Protein AF-A0A6I4SUE1-F1 (afdb_monomer)

pLDDT: mean 88.73, std 14.33, range [47.94, 98.5]

Solvent-accessible surface area (backbone atoms only — not comparable to full-atom values): 6896 Å² total; per-residue (Å²): 142,82,88,84,82,82,86,78,86,82,83,83,82,79,80,79,79,72,82,79,79,77,77,47,61,79,52,58,66,73,61,18,36,29,52,21,24,34,71,45,47,99,92,55,54,78,54,42,80,36,73,92,65,27,38,28,34,77,48,68,46,32,37,39,38,95,87,43,53,33,34,41,50,30,37,56,50,36,39,35,30,73,33,48,84,54,44,78,43,36,28,39,53,79,44,91,51,34,34,30,33,36,42,100,87,67,44,81,46,73,43,32,29,37,56,77,47,113

Nearest PDB structures (foldseek):
  3hk2-assembly1_A  TM=4.415E-01  e=1.560E+00  Thermus thermophilus HB27
  3hvr-assembly1_A  TM=4.882E-01  e=2.817E+00  Thermus thermophilus HB27
  2o62-assembly1_A  TM=3.066E-01  e=1.833E+00  Nostoc punctiforme PCC 73102
  3hvr-assembly2_B  TM=4.484E-01  e=2.817E+00  Thermus thermophilus HB27
  3hjf-assembly1_A  TM=4.481E-01  e=2.530E+00  Thermus thermophilus HB27

Structure (mmCIF, N/CA/C/O backbone):
data_AF-A0A6I4SUE1-F1
#
_entry.id   AF-A0A6I4SUE1-F1
#
loop_
_atom_site.group_PDB
_atom_site.id
_atom_site.type_symbol
_atom_site.label_atom_id
_atom_site.label_alt_id
_atom_site.label_comp_id
_atom_site.label_asym_id
_atom_site.label_entity_id
_atom_site.label_seq_id
_atom_site.pdbx_PDB_ins_code
_atom_site.Cartn_x
_atom_site.Cartn_y
_atom_site.Cartn_z
_atom_site.occupancy
_atom_site.B_iso_or_equiv
_atom_site.auth_seq_id
_atom_site.auth_comp_id
_atom_site.auth_asym_id
_atom_site.auth_atom_id
_atom_site.pdbx_PDB_model_num
ATOM 1 N N . MET A 1 1 ? -81.360 -6.403 -20.244 1.00 48.00 1 MET A N 1
ATOM 2 C CA . MET A 1 1 ? -80.200 -7.168 -19.727 1.00 48.00 1 MET A CA 1
ATOM 3 C C . MET A 1 1 ? -78.917 -6.607 -20.330 1.00 48.00 1 MET A C 1
ATOM 5 O O . MET A 1 1 ? -78.764 -6.698 -21.537 1.00 48.00 1 MET A O 1
ATOM 9 N N . ARG A 1 2 ? -78.025 -6.007 -19.530 1.00 47.94 2 ARG A N 1
ATOM 10 C CA . ARG A 1 2 ? -76.601 -5.776 -19.861 1.00 47.94 2 ARG A CA 1
ATOM 11 C C . ARG A 1 2 ? -75.874 -5.421 -18.558 1.00 47.94 2 ARG A C 1
ATOM 13 O O . ARG A 1 2 ? -76.031 -4.321 -18.043 1.00 47.94 2 ARG A O 1
ATOM 20 N N . ARG A 1 3 ? -75.175 -6.394 -17.964 1.00 50.88 3 ARG A N 1
ATOM 21 C CA . ARG A 1 3 ? -74.319 -6.189 -16.785 1.00 50.88 3 ARG A CA 1
ATOM 22 C C . ARG A 1 3 ? -72.943 -5.742 -17.278 1.00 50.88 3 ARG A C 1
ATOM 24 O O . ARG A 1 3 ? -72.254 -6.521 -17.927 1.00 50.88 3 ARG A O 1
ATOM 31 N N . SER A 1 4 ? -72.568 -4.501 -16.986 1.00 52.06 4 SER A N 1
ATOM 32 C CA . SER A 1 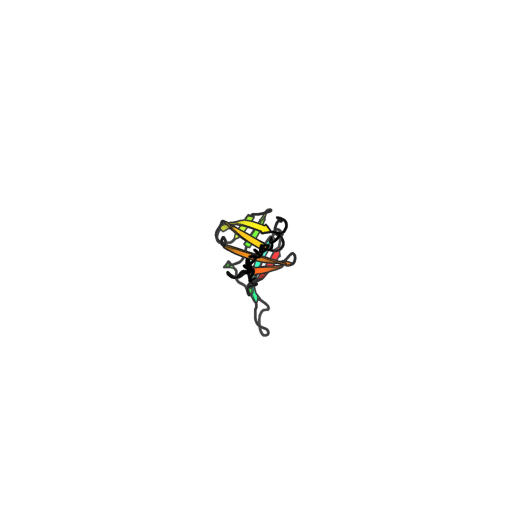4 ? -71.221 -3.987 -17.246 1.00 52.06 4 SER A CA 1
ATOM 33 C C . SER A 1 4 ? -70.267 -4.477 -16.159 1.00 52.06 4 SER A C 1
ATOM 35 O O . SER A 1 4 ? -70.409 -4.110 -14.995 1.00 52.06 4 SER A O 1
ATOM 37 N N . VAL A 1 5 ? -69.303 -5.314 -16.540 1.00 60.53 5 VAL A N 1
ATOM 38 C CA . VAL A 1 5 ? -68.206 -5.765 -15.675 1.00 60.53 5 VAL A CA 1
ATOM 39 C C . VAL A 1 5 ? -67.087 -4.726 -15.755 1.00 60.53 5 VAL A C 1
ATOM 41 O O . VAL A 1 5 ? -66.528 -4.500 -16.825 1.00 60.53 5 VAL A O 1
ATOM 44 N N . ARG A 1 6 ? -66.787 -4.057 -14.635 1.00 59.62 6 ARG A N 1
ATOM 45 C CA . ARG A 1 6 ? -65.630 -3.161 -14.491 1.00 59.62 6 ARG A CA 1
ATOM 46 C C . ARG A 1 6 ? -64.435 -3.972 -13.993 1.00 59.62 6 ARG A C 1
ATOM 48 O O . ARG A 1 6 ? -64.428 -4.423 -12.852 1.00 59.62 6 ARG A O 1
ATOM 55 N N . THR A 1 7 ? -63.442 -4.154 -14.851 1.00 55.62 7 THR A N 1
ATOM 56 C CA . THR A 1 7 ? -62.152 -4.775 -14.537 1.00 55.62 7 THR A CA 1
ATOM 57 C C . THR A 1 7 ? -61.284 -3.797 -13.740 1.00 55.62 7 THR A C 1
ATOM 59 O O . THR A 1 7 ? -61.014 -2.689 -14.199 1.00 55.62 7 THR A O 1
ATOM 62 N N . ILE A 1 8 ? -60.862 -4.196 -12.538 1.00 62.72 8 ILE A N 1
ATOM 63 C CA . ILE A 1 8 ? -59.936 -3.447 -11.672 1.00 62.72 8 ILE A CA 1
ATOM 64 C C . ILE A 1 8 ? -58.513 -3.945 -11.973 1.00 62.72 8 ILE A C 1
ATOM 66 O O . ILE A 1 8 ? -58.298 -5.158 -11.914 1.00 62.72 8 ILE A O 1
ATOM 70 N N . PRO A 1 9 ? -57.534 -3.079 -12.294 1.00 57.16 9 PRO A N 1
ATOM 71 C CA . PRO A 1 9 ? -56.164 -3.522 -12.501 1.00 57.16 9 PRO A CA 1
ATOM 72 C C . PRO A 1 9 ? -55.492 -3.740 -11.138 1.00 57.16 9 PRO A C 1
ATOM 74 O O . PRO A 1 9 ? -55.444 -2.838 -10.303 1.00 57.16 9 PRO A O 1
ATOM 77 N N . ALA A 1 10 ? -54.977 -4.946 -10.905 1.00 62.31 10 ALA A N 1
ATOM 78 C CA . ALA A 1 10 ? -54.156 -5.253 -9.740 1.00 62.31 10 ALA A CA 1
ATOM 79 C C . ALA A 1 10 ? -52.714 -4.784 -9.996 1.00 62.31 10 ALA A C 1
ATOM 81 O O . ALA A 1 10 ? -52.036 -5.291 -10.889 1.00 62.31 10 ALA A O 1
ATOM 82 N N . ILE A 1 11 ? -52.251 -3.802 -9.221 1.00 67.00 11 ILE A N 1
ATOM 83 C CA . ILE A 1 11 ? -50.863 -3.325 -9.239 1.00 67.00 11 ILE A CA 1
ATOM 84 C C . ILE A 1 11 ? -50.031 -4.283 -8.379 1.00 67.00 11 ILE A C 1
ATOM 86 O O . ILE A 1 11 ? -50.187 -4.327 -7.160 1.00 67.00 11 ILE A O 1
ATOM 90 N N . ILE A 1 12 ? -49.155 -5.063 -9.013 1.00 67.69 12 ILE A N 1
ATOM 91 C CA . ILE A 1 12 ? -48.183 -5.925 -8.330 1.00 67.69 12 ILE A CA 1
ATOM 92 C C . ILE A 1 12 ? -46.953 -5.070 -8.002 1.00 67.69 12 ILE A C 1
ATOM 94 O O . ILE A 1 12 ? -46.195 -4.693 -8.893 1.00 67.69 12 ILE A O 1
ATOM 98 N N . ALA A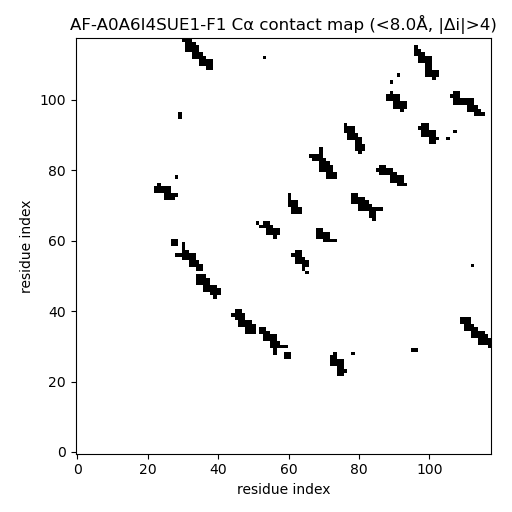 1 13 ? -46.762 -4.744 -6.723 1.00 66.31 13 ALA A N 1
ATOM 99 C CA . ALA A 1 13 ? -45.562 -4.069 -6.239 1.00 66.31 13 ALA A CA 1
ATOM 100 C C . ALA A 1 13 ? -44.419 -5.086 -6.089 1.00 66.31 13 ALA A C 1
ATOM 102 O O . ALA A 1 13 ? -44.430 -5.927 -5.192 1.00 66.31 13 ALA A O 1
ATOM 103 N N . VAL A 1 14 ? -43.428 -5.017 -6.979 1.00 70.75 14 VAL A N 1
ATOM 104 C CA . VAL A 1 14 ? -42.196 -5.809 -6.882 1.00 70.75 14 VAL A CA 1
ATOM 105 C C . VAL A 1 14 ? -41.294 -5.168 -5.823 1.00 70.75 14 VAL A C 1
ATOM 107 O O . VAL A 1 14 ? -40.710 -4.113 -6.063 1.00 70.75 14 VAL A O 1
ATOM 110 N N . LEU A 1 15 ? -41.169 -5.789 -4.646 1.00 68.69 15 LEU A N 1
ATOM 111 C CA . LEU A 1 15 ? -40.113 -5.437 -3.695 1.00 68.69 15 LEU A CA 1
ATOM 112 C C . LEU A 1 15 ? -38.782 -5.978 -4.226 1.00 68.69 15 LEU A C 1
ATOM 114 O O . LEU A 1 15 ? -38.501 -7.172 -4.137 1.00 68.69 15 LEU A O 1
ATOM 118 N N . ALA A 1 16 ? -37.957 -5.095 -4.781 1.00 68.62 16 ALA A N 1
ATOM 119 C CA . ALA A 1 16 ? -36.574 -5.413 -5.098 1.00 68.62 16 ALA A CA 1
ATOM 120 C C . ALA A 1 16 ? -35.793 -5.615 -3.788 1.00 68.62 16 ALA A C 1
ATOM 122 O O . ALA A 1 16 ? -35.502 -4.656 -3.072 1.00 68.62 16 ALA A O 1
ATOM 123 N N . ALA A 1 17 ? -35.461 -6.865 -3.460 1.00 64.81 17 ALA A N 1
ATOM 124 C CA . ALA A 1 17 ? -34.507 -7.163 -2.401 1.00 64.81 17 ALA A CA 1
ATOM 125 C C . ALA A 1 17 ? -33.127 -6.650 -2.840 1.00 64.81 17 ALA A C 1
ATOM 127 O O . ALA A 1 17 ? -32.506 -7.209 -3.746 1.00 64.81 17 ALA A O 1
ATOM 128 N N . ALA A 1 18 ? -32.658 -5.557 -2.235 1.00 67.56 18 ALA A N 1
ATOM 129 C CA . ALA A 1 18 ? -31.290 -5.106 -2.443 1.00 67.56 18 ALA A CA 1
ATOM 130 C C . ALA A 1 18 ? -30.331 -6.179 -1.895 1.00 67.56 18 ALA A C 1
ATOM 132 O O . ALA A 1 18 ? -30.555 -6.673 -0.785 1.00 67.56 18 ALA A O 1
ATOM 133 N N . PRO A 1 19 ? -29.273 -6.557 -2.633 1.00 65.19 19 PRO A N 1
ATOM 134 C CA . PRO A 1 19 ? -28.298 -7.500 -2.118 1.00 65.19 19 PRO A CA 1
ATOM 135 C C . PRO A 1 19 ? -27.640 -6.897 -0.874 1.00 65.19 19 PRO A C 1
ATOM 137 O O . PRO A 1 19 ? -27.005 -5.842 -0.931 1.00 65.19 19 PRO A O 1
ATOM 140 N N . LEU A 1 20 ? -27.800 -7.572 0.264 1.00 63.84 20 LEU A N 1
ATOM 141 C CA . LEU A 1 20 ? -27.036 -7.283 1.466 1.00 63.84 20 LEU A CA 1
ATOM 142 C C . LEU A 1 20 ? -25.596 -7.722 1.191 1.00 63.84 20 LEU A C 1
ATOM 144 O O . LEU A 1 20 ? -25.257 -8.893 1.348 1.00 63.84 20 LEU A O 1
ATOM 148 N N . SER A 1 21 ? -24.758 -6.799 0.721 1.00 63.31 21 SER A N 1
ATOM 149 C CA . SER A 1 21 ? -23.324 -7.044 0.574 1.00 63.31 21 SER A CA 1
ATOM 150 C C . SER A 1 21 ? -22.756 -7.382 1.949 1.00 63.31 21 SER A C 1
ATOM 152 O O . SER A 1 21 ? -22.559 -6.494 2.780 1.00 63.31 21 SER A O 1
ATOM 154 N N . ALA A 1 22 ? -22.533 -8.671 2.206 1.00 60.22 22 ALA A N 1
ATOM 155 C CA . ALA A 1 22 ? -21.918 -9.144 3.432 1.00 60.22 22 ALA A CA 1
ATOM 156 C C . ALA A 1 22 ? -20.519 -8.526 3.533 1.00 60.22 22 ALA A C 1
ATOM 158 O O . ALA A 1 22 ? -19.591 -8.914 2.822 1.00 60.22 22 ALA A O 1
ATOM 159 N N . ALA A 1 23 ? -20.371 -7.515 4.388 1.00 67.25 23 ALA A N 1
ATOM 160 C CA . ALA A 1 23 ? -19.061 -7.013 4.750 1.00 67.25 23 ALA A CA 1
ATOM 161 C C . ALA A 1 23 ? -18.333 -8.156 5.470 1.00 67.25 23 ALA A C 1
ATOM 163 O O . ALA A 1 23 ? -18.770 -8.587 6.535 1.00 67.25 23 ALA A O 1
ATOM 164 N N . GLY A 1 24 ? -17.269 -8.677 4.851 1.00 75.12 24 GLY A N 1
ATOM 165 C CA . GLY A 1 24 ? -16.459 -9.751 5.421 1.00 75.12 24 GLY A CA 1
ATOM 166 C C . GLY A 1 24 ? -15.904 -9.398 6.809 1.00 75.12 24 GLY A C 1
ATOM 167 O O . GLY A 1 24 ? -15.939 -8.229 7.215 1.00 75.12 24 GLY A O 1
ATOM 168 N N . PRO A 1 25 ? -15.378 -10.393 7.544 1.00 87.94 25 PRO A N 1
ATOM 169 C CA . PRO A 1 25 ? -14.901 -10.205 8.911 1.00 87.94 25 PRO A CA 1
ATOM 170 C C . PRO A 1 25 ? -13.860 -9.084 9.003 1.00 87.94 25 PRO A C 1
ATOM 172 O O . PRO A 1 25 ? -13.080 -8.859 8.073 1.00 87.94 25 PRO A O 1
ATOM 175 N N . VAL A 1 26 ? -13.846 -8.377 10.135 1.00 91.56 26 VAL A N 1
ATOM 176 C CA . VAL A 1 26 ? -12.790 -7.405 10.435 1.00 91.56 26 VAL A CA 1
ATOM 177 C C . VAL A 1 26 ? -11.537 -8.173 10.823 1.00 91.56 26 VAL A C 1
ATOM 179 O O . VAL A 1 26 ? -11.548 -8.968 11.759 1.00 91.56 26 VAL A O 1
ATOM 182 N N . GLU A 1 27 ? -10.453 -7.910 10.108 1.00 93.06 27 GLU A N 1
ATOM 183 C CA . GLU A 1 27 ? -9.180 -8.597 10.290 1.00 93.06 27 GLU A CA 1
ATOM 184 C C . GLU A 1 27 ? -8.034 -7.589 10.433 1.00 93.06 27 GLU A C 1
ATOM 186 O O . GLU A 1 27 ? -8.226 -6.372 10.430 1.00 93.06 27 GLU A O 1
ATOM 191 N N . THR A 1 28 ? -6.808 -8.097 10.547 1.00 94.19 28 THR A N 1
ATOM 192 C CA . THR A 1 28 ? -5.587 -7.283 10.560 1.00 94.19 28 THR A CA 1
ATOM 193 C C . THR A 1 28 ? -4.705 -7.667 9.381 1.00 94.19 28 THR A C 1
ATOM 195 O O . THR A 1 28 ? -4.716 -8.813 8.932 1.00 94.19 28 THR A O 1
ATOM 198 N N . ALA A 1 29 ? -3.975 -6.713 8.809 1.00 94.38 29 ALA A N 1
ATOM 199 C CA . ALA A 1 29 ? -2.997 -7.018 7.771 1.00 94.38 29 ALA A CA 1
ATOM 200 C C . ALA A 1 29 ? -1.744 -7.634 8.403 1.00 94.38 29 ALA A C 1
ATOM 202 O O . ALA A 1 29 ? -1.380 -7.300 9.535 1.00 94.38 29 ALA A O 1
ATOM 203 N N . MET A 1 30 ? -1.055 -8.499 7.656 1.00 95.31 30 MET A N 1
ATOM 204 C CA . MET A 1 30 ? 0.192 -9.090 8.130 1.00 95.31 30 MET A CA 1
ATOM 205 C C . MET A 1 30 ? 1.202 -7.977 8.445 1.00 95.31 30 MET A C 1
ATOM 207 O O . MET A 1 30 ? 1.444 -7.092 7.617 1.00 95.31 30 MET A O 1
ATOM 211 N N . ARG A 1 31 ? 1.776 -8.004 9.654 1.00 96.19 31 ARG A N 1
ATOM 212 C CA . ARG A 1 31 ? 2.774 -7.014 10.092 1.00 96.19 31 ARG A CA 1
ATOM 213 C C . ARG A 1 31 ? 4.025 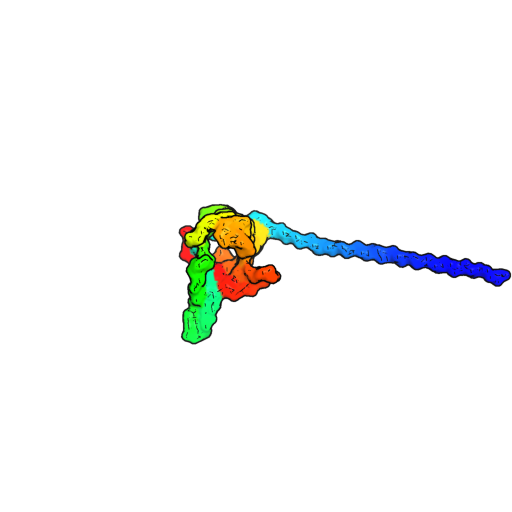-7.107 9.243 1.00 96.19 31 ARG A C 1
ATOM 215 O O . ARG A 1 31 ? 4.446 -8.207 8.913 1.00 96.19 31 ARG A O 1
ATOM 222 N N . GLY A 1 32 ? 4.630 -5.973 8.914 1.00 96.81 32 GLY A N 1
ATOM 223 C CA . GLY A 1 32 ? 5.834 -5.958 8.091 1.00 96.81 32 GLY A CA 1
ATOM 224 C C . GLY A 1 32 ? 5.901 -4.804 7.108 1.00 96.81 32 GLY A C 1
ATOM 225 O O . GLY A 1 32 ? 4.962 -4.011 6.998 1.00 96.81 32 GLY A O 1
ATOM 226 N N . SER A 1 33 ? 7.040 -4.696 6.429 1.00 98.00 33 SER A N 1
ATOM 227 C CA . SER A 1 33 ? 7.280 -3.698 5.383 1.00 98.00 33 SER A CA 1
ATOM 228 C C . SER A 1 33 ? 6.721 -4.185 4.049 1.00 98.00 33 SER A C 1
ATOM 230 O O . SER A 1 33 ? 6.958 -5.328 3.671 1.00 98.00 33 SER A O 1
ATOM 232 N N . TYR A 1 34 ? 6.007 -3.316 3.344 1.00 98.06 34 TYR A N 1
ATOM 233 C CA . TYR A 1 34 ? 5.439 -3.546 2.023 1.00 98.06 34 TYR A CA 1
ATOM 234 C C . TYR A 1 34 ? 6.137 -2.639 1.015 1.00 98.06 34 TYR A C 1
ATOM 236 O O . TYR A 1 34 ? 6.053 -1.414 1.100 1.00 98.06 34 TYR A O 1
ATOM 244 N N . SER A 1 35 ? 6.825 -3.279 0.078 1.00 98.00 35 SER A N 1
ATOM 245 C CA . SER A 1 35 ? 7.554 -2.675 -1.031 1.00 98.00 35 SER A CA 1
ATOM 246 C C . SER A 1 35 ? 6.641 -2.638 -2.253 1.00 98.00 35 SER A C 1
ATOM 248 O O . SER A 1 35 ? 6.240 -3.692 -2.754 1.00 98.00 35 SER A O 1
ATOM 250 N N . CYS A 1 36 ? 6.261 -1.445 -2.699 1.00 98.19 36 CYS A N 1
ATOM 251 C CA . CYS A 1 36 ? 5.303 -1.248 -3.779 1.00 98.19 36 CYS A CA 1
ATOM 252 C C . CYS A 1 36 ? 5.970 -1.026 -5.139 1.00 98.19 36 CYS A C 1
ATOM 254 O O . CYS A 1 36 ? 6.976 -0.336 -5.279 1.00 98.19 36 CYS A O 1
ATOM 256 N N . GLU A 1 37 ? 5.412 -1.616 -6.183 1.00 98.06 37 GLU A N 1
ATOM 257 C CA . GLU A 1 37 ? 5.984 -1.561 -7.518 1.00 98.06 37 GLU A CA 1
ATOM 258 C C . GLU A 1 37 ? 4.916 -1.631 -8.604 1.00 98.06 37 GLU A C 1
ATOM 260 O O . GLU A 1 37 ? 3.838 -2.216 -8.445 1.00 98.06 37 GLU A O 1
ATOM 265 N N . MET A 1 38 ? 5.242 -1.022 -9.735 1.00 97.88 38 MET A N 1
ATOM 266 C CA . MET A 1 38 ? 4.521 -1.194 -10.983 1.00 97.88 38 MET A CA 1
ATOM 267 C C . MET A 1 38 ? 5.036 -2.441 -11.705 1.00 97.88 38 MET A C 1
ATOM 269 O O . MET A 1 38 ? 6.194 -2.822 -11.521 1.00 97.88 38 MET A O 1
ATOM 273 N N . PRO A 1 39 ? 4.210 -3.082 -12.550 1.00 95.19 39 PRO A N 1
ATOM 274 C CA . PRO A 1 39 ? 4.684 -4.138 -13.428 1.00 95.19 39 PRO A CA 1
ATOM 275 C C . PRO A 1 39 ? 5.802 -3.586 -14.308 1.00 95.19 39 PRO A C 1
ATOM 277 O O . PRO A 1 39 ? 5.672 -2.483 -14.847 1.00 95.19 39 PRO A O 1
ATOM 280 N N . GLY A 1 40 ? 6.887 -4.341 -14.432 1.00 92.75 40 GLY A N 1
ATOM 281 C CA . GLY A 1 40 ? 7.948 -3.998 -15.363 1.00 92.75 40 GLY A CA 1
ATOM 282 C C . GLY A 1 40 ? 7.648 -4.466 -16.784 1.00 92.75 40 GLY A C 1
ATOM 283 O O . GLY A 1 40 ? 6.491 -4.530 -17.208 1.00 92.75 40 GLY A O 1
ATOM 284 N N . THR A 1 41 ? 8.697 -4.786 -17.534 1.00 91.12 41 THR A N 1
ATOM 285 C CA . THR A 1 41 ? 8.599 -5.202 -18.939 1.00 91.12 41 THR A CA 1
ATOM 286 C C . THR A 1 41 ? 9.254 -6.562 -19.140 1.00 91.12 41 THR A C 1
ATOM 288 O O . THR A 1 41 ? 10.149 -6.944 -18.393 1.00 91.12 41 THR A O 1
ATOM 291 N N . ALA A 1 42 ? 8.831 -7.298 -20.171 1.00 88.31 42 ALA A N 1
ATOM 292 C CA . ALA A 1 42 ? 9.377 -8.626 -20.464 1.00 88.31 42 ALA A CA 1
ATOM 293 C C . ALA A 1 42 ? 10.888 -8.614 -20.774 1.00 88.31 42 ALA A C 1
ATOM 295 O O . ALA A 1 42 ? 11.563 -9.612 -20.558 1.00 88.31 42 ALA A O 1
ATOM 296 N N . ALA A 1 43 ? 11.414 -7.487 -21.264 1.00 89.12 43 ALA A N 1
ATOM 297 C CA . ALA A 1 43 ? 12.830 -7.305 -21.583 1.00 89.12 43 ALA A CA 1
ATOM 298 C C . ALA A 1 43 ? 13.643 -6.667 -20.437 1.00 89.12 43 ALA A C 1
ATOM 300 O O . ALA A 1 43 ? 14.829 -6.401 -20.609 1.00 89.12 43 ALA A O 1
ATOM 301 N N . GLY A 1 44 ? 13.012 -6.362 -19.299 1.00 87.69 44 GLY A N 1
ATOM 302 C CA . GLY A 1 44 ? 13.616 -5.582 -18.223 1.00 87.69 44 GLY A CA 1
ATOM 303 C C . GLY A 1 44 ? 13.345 -6.155 -16.837 1.00 87.69 44 GLY A C 1
ATOM 304 O O . GLY A 1 44 ? 13.089 -7.345 -16.663 1.00 87.69 44 GLY A O 1
ATOM 305 N N . ALA A 1 45 ? 13.418 -5.287 -15.826 1.00 88.81 45 ALA A N 1
ATOM 306 C CA . ALA A 1 45 ? 13.106 -5.667 -14.453 1.00 88.81 45 ALA A CA 1
ATOM 307 C C . ALA A 1 45 ? 11.664 -6.188 -14.349 1.00 88.81 45 ALA A C 1
ATOM 309 O O . ALA A 1 45 ? 10.757 -5.643 -14.974 1.00 88.81 45 ALA A O 1
ATOM 310 N N . ALA A 1 46 ? 11.437 -7.205 -13.512 1.00 89.31 46 ALA A N 1
ATOM 311 C CA . ALA A 1 46 ? 10.102 -7.773 -13.296 1.00 89.31 46 ALA A CA 1
ATOM 312 C C . ALA A 1 46 ? 9.124 -6.782 -12.629 1.00 89.31 46 ALA A C 1
ATOM 314 O O . ALA A 1 46 ? 7.906 -6.884 -12.801 1.00 89.31 46 ALA A O 1
ATOM 315 N N . GLY A 1 47 ? 9.655 -5.814 -11.880 1.00 93.56 47 GLY A N 1
ATOM 316 C CA . GLY A 1 47 ? 8.909 -4.754 -11.216 1.00 93.56 47 GLY A CA 1
ATOM 317 C C . GLY A 1 47 ? 9.709 -3.457 -11.185 1.00 93.56 47 GLY A C 1
ATOM 318 O O . GLY A 1 47 ? 10.939 -3.471 -11.133 1.00 93.56 47 GLY A O 1
ATOM 319 N N . ILE A 1 48 ? 9.002 -2.332 -11.250 1.00 96.44 48 ILE A N 1
ATOM 320 C CA . ILE A 1 48 ? 9.572 -0.986 -11.167 1.00 96.44 48 ILE A CA 1
ATOM 321 C C . ILE A 1 48 ? 9.122 -0.386 -9.843 1.00 96.44 48 ILE A C 1
ATOM 323 O O . ILE A 1 48 ? 7.926 -0.197 -9.616 1.00 96.44 48 ILE A O 1
ATOM 327 N N . ARG A 1 49 ? 10.076 -0.112 -8.955 1.00 96.31 49 ARG A N 1
ATOM 328 C CA . ARG A 1 49 ? 9.806 0.366 -7.596 1.00 96.31 49 ARG A CA 1
ATOM 329 C C . ARG A 1 49 ? 9.096 1.716 -7.598 1.00 96.31 49 ARG A C 1
ATOM 331 O O . ARG A 1 49 ? 9.418 2.590 -8.394 1.00 96.31 49 ARG A O 1
ATOM 338 N N . VAL A 1 50 ? 8.165 1.864 -6.658 1.00 97.31 50 VAL A N 1
ATOM 339 C CA . VAL A 1 50 ? 7.415 3.092 -6.368 1.00 97.31 50 VAL A CA 1
ATOM 340 C C . VAL A 1 50 ? 7.574 3.393 -4.871 1.00 97.31 50 VAL A C 1
ATOM 342 O O . VAL A 1 50 ? 6.667 3.091 -4.087 1.00 97.31 50 VAL A O 1
ATOM 345 N N . PRO A 1 51 ? 8.753 3.883 -4.435 1.00 96.44 51 PRO A N 1
ATOM 346 C CA . PRO A 1 51 ? 9.087 4.042 -3.018 1.00 96.44 51 PRO A CA 1
ATOM 347 C C . PRO A 1 51 ? 8.103 4.937 -2.260 1.00 96.44 51 PRO A C 1
ATOM 349 O O . PRO A 1 51 ? 7.764 4.657 -1.114 1.00 96.44 51 PRO A O 1
ATOM 352 N N . GLU A 1 52 ? 7.539 5.948 -2.923 1.00 96.75 52 GLU A N 1
ATOM 353 C CA . GLU A 1 52 ? 6.531 6.838 -2.346 1.00 96.75 52 GLU A CA 1
ATOM 354 C C . GLU A 1 52 ? 5.242 6.104 -1.944 1.00 96.75 52 GLU A C 1
ATOM 356 O O . GLU A 1 52 ? 4.450 6.608 -1.139 1.00 96.75 52 GLU A O 1
ATOM 361 N N . LYS A 1 53 ? 5.025 4.902 -2.496 1.00 97.75 53 LYS A N 1
ATOM 362 C CA . LYS A 1 53 ? 3.912 4.020 -2.155 1.00 97.75 53 LYS A CA 1
ATOM 363 C C . LYS A 1 53 ? 4.270 2.958 -1.129 1.00 97.75 53 LYS A C 1
ATOM 365 O O . LYS A 1 53 ? 3.343 2.289 -0.681 1.00 97.75 53 LYS A O 1
ATOM 370 N N . ASP A 1 54 ? 5.496 2.876 -0.641 1.00 97.94 54 ASP A N 1
ATOM 371 C CA . ASP A 1 54 ? 5.841 1.946 0.428 1.00 97.94 54 ASP A CA 1
ATOM 372 C C . ASP A 1 54 ? 5.159 2.294 1.753 1.00 97.94 54 ASP A C 1
ATOM 374 O O . ASP A 1 54 ? 4.837 3.447 2.067 1.00 97.94 54 ASP A O 1
ATOM 378 N N . PHE A 1 55 ? 4.939 1.265 2.562 1.00 98.19 55 PHE A N 1
ATOM 379 C CA . PHE A 1 55 ? 4.469 1.423 3.930 1.00 98.19 55 PHE A CA 1
ATOM 380 C C . PHE A 1 55 ? 4.833 0.203 4.772 1.00 98.19 55 PHE A C 1
ATOM 382 O O . PHE A 1 55 ? 5.180 -0.860 4.272 1.00 98.19 55 PHE A O 1
ATOM 389 N N . ARG A 1 56 ? 4.726 0.340 6.088 1.00 97.94 56 ARG A N 1
ATOM 390 C CA . ARG A 1 56 ? 4.934 -0.731 7.054 1.00 97.94 56 ARG A CA 1
ATOM 391 C C . ARG A 1 56 ? 3.728 -0.850 7.963 1.00 97.94 56 ARG A C 1
ATOM 393 O O . ARG A 1 56 ? 3.342 0.126 8.604 1.00 97.94 56 ARG A O 1
ATOM 400 N N . ILE A 1 57 ? 3.182 -2.053 8.085 1.00 97.81 57 ILE A N 1
ATOM 401 C CA . ILE A 1 57 ? 2.158 -2.372 9.080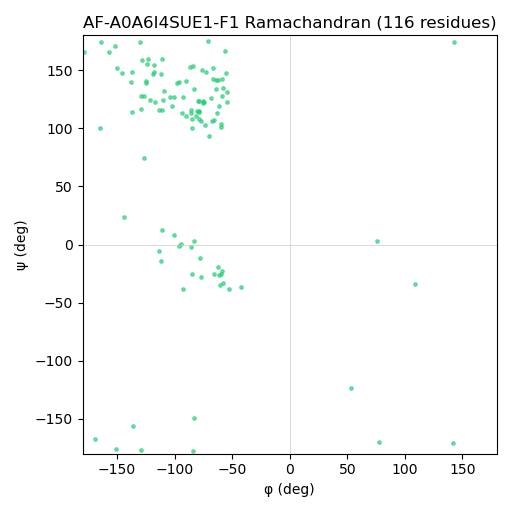 1.00 97.81 57 ILE A CA 1
ATOM 402 C C . ILE A 1 57 ? 2.851 -2.579 10.428 1.00 97.81 57 ILE A C 1
ATOM 404 O O . ILE A 1 57 ? 3.662 -3.493 10.586 1.00 97.81 57 ILE A O 1
ATOM 408 N N . ARG A 1 58 ? 2.569 -1.695 11.393 1.00 95.19 58 ARG A N 1
ATOM 409 C CA . ARG A 1 58 ? 3.226 -1.670 12.715 1.00 95.19 58 ARG A CA 1
ATOM 410 C C . ARG A 1 58 ? 2.453 -2.488 13.747 1.00 95.19 58 ARG A C 1
ATOM 412 O O . ARG A 1 58 ? 3.053 -3.168 14.574 1.00 95.19 58 ARG A O 1
ATOM 419 N N . SER A 1 59 ? 1.127 -2.426 13.696 1.00 92.50 59 SER A N 1
ATOM 420 C CA . SER A 1 59 ? 0.226 -3.170 14.578 1.00 92.50 59 SER A CA 1
ATOM 421 C C . SER A 1 59 ? -1.099 -3.469 13.869 1.00 92.50 59 SER A C 1
ATOM 423 O O . SER A 1 59 ? -1.250 -3.155 12.686 1.00 92.50 59 SER A O 1
ATOM 425 N N . ALA A 1 60 ? -2.046 -4.066 14.600 1.00 88.06 60 ALA A N 1
ATOM 426 C CA . ALA A 1 60 ? -3.334 -4.567 14.113 1.00 88.06 60 ALA A CA 1
ATOM 427 C C . ALA A 1 60 ? -4.069 -3.652 13.115 1.00 88.06 60 ALA A C 1
ATOM 429 O O . ALA A 1 60 ? -4.681 -4.147 12.178 1.00 88.06 60 ALA A O 1
ATOM 430 N N . SER A 1 61 ? -4.000 -2.330 13.288 1.00 95.50 61 SER A N 1
ATOM 431 C CA . SER A 1 61 ? -4.702 -1.374 12.417 1.00 95.50 61 SER A CA 1
ATOM 432 C C . SER A 1 61 ? -3.898 -0.097 12.173 1.00 95.50 61 SER A C 1
ATOM 434 O O . SER A 1 61 ? -4.466 0.952 11.896 1.00 95.50 61 SER A O 1
ATOM 436 N N . ARG A 1 62 ? -2.565 -0.139 12.310 1.00 98.00 62 ARG A N 1
ATOM 437 C CA . ARG A 1 62 ? -1.698 1.043 12.152 1.00 98.00 62 ARG A CA 1
ATOM 438 C C . ARG A 1 62 ? -0.612 0.811 11.115 1.00 98.00 62 ARG A C 1
ATOM 440 O O . ARG A 1 62 ? 0.034 -0.240 11.118 1.00 98.00 62 ARG A O 1
ATOM 447 N N . TYR A 1 63 ? -0.359 1.827 10.297 1.00 98.25 63 TYR A N 1
ATOM 448 C CA . TYR A 1 63 ? 0.741 1.839 9.340 1.00 98.25 63 TYR A CA 1
ATOM 449 C C . TYR A 1 63 ? 1.670 3.037 9.556 1.00 98.25 63 TYR A C 1
ATOM 451 O O . TYR A 1 63 ? 1.291 4.054 10.142 1.00 98.25 63 TYR A O 1
ATOM 459 N N . LYS A 1 64 ? 2.889 2.899 9.042 1.00 98.19 64 LYS A N 1
ATOM 460 C CA . LYS A 1 64 ? 3.869 3.970 8.869 1.00 98.19 64 LYS A CA 1
ATOM 461 C C . LYS A 1 64 ? 4.296 4.019 7.405 1.00 98.19 64 LYS A C 1
ATOM 463 O O . LYS A 1 64 ? 4.485 2.976 6.796 1.00 98.19 64 LYS A O 1
ATOM 468 N N . SER A 1 65 ? 4.466 5.209 6.864 1.00 97.75 65 SER A N 1
ATOM 469 C CA . SER A 1 65 ? 5.079 5.490 5.563 1.00 97.75 65 SER A CA 1
ATOM 470 C C . SER A 1 65 ? 6.142 6.573 5.748 1.00 97.75 65 SER A C 1
ATOM 472 O O . SER A 1 65 ? 6.253 7.136 6.842 1.00 97.75 65 SER A O 1
ATOM 474 N N . GLU A 1 66 ? 6.905 6.886 4.703 1.00 96.56 66 GLU A N 1
ATOM 475 C CA . GLU A 1 66 ? 7.843 8.017 4.740 1.00 96.56 66 GLU A CA 1
ATOM 476 C C . GLU A 1 66 ? 7.127 9.351 4.988 1.00 96.56 66 GLU A C 1
ATOM 478 O O . GLU A 1 66 ? 7.620 10.195 5.728 1.00 96.56 66 GLU A O 1
ATOM 483 N N . GLN A 1 67 ? 5.910 9.498 4.458 1.00 97.31 67 GLN A N 1
ATOM 484 C CA . GLN A 1 67 ? 5.101 10.716 4.565 1.00 97.31 67 GLN A CA 1
ATOM 485 C C . GLN A 1 67 ? 4.408 10.871 5.931 1.00 97.31 67 GLN A C 1
ATOM 487 O O . GLN A 1 67 ? 3.834 11.917 6.221 1.00 97.31 67 GLN A O 1
ATOM 492 N N . GLY A 1 68 ? 4.401 9.829 6.770 1.00 97.88 6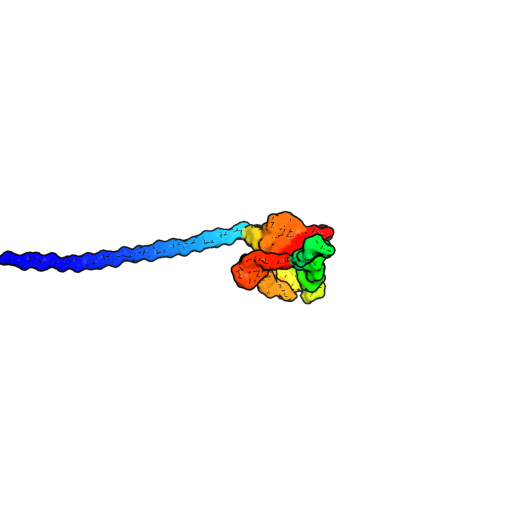8 GLY A N 1
ATOM 493 C CA . GLY A 1 68 ? 3.736 9.853 8.072 1.00 97.88 68 GLY A CA 1
ATOM 494 C C . GLY A 1 68 ? 3.041 8.548 8.446 1.00 97.88 68 GLY A C 1
ATOM 495 O O . GLY A 1 68 ? 3.200 7.509 7.800 1.00 97.88 68 GLY A O 1
ATOM 496 N N . ASN A 1 69 ? 2.266 8.600 9.528 1.00 98.31 69 ASN A N 1
ATOM 497 C CA . ASN A 1 69 ? 1.574 7.448 10.108 1.00 98.31 69 ASN A CA 1
ATOM 498 C C . ASN A 1 69 ? 0.060 7.568 9.928 1.00 98.31 69 ASN A C 1
ATOM 500 O O . ASN A 1 69 ? -0.473 8.668 9.788 1.00 98.31 69 ASN A O 1
ATOM 504 N N . GLY A 1 70 ? -0.640 6.442 10.015 1.00 98.19 70 GLY A N 1
ATOM 505 C CA . GLY A 1 70 ? -2.095 6.442 10.009 1.00 98.19 70 GLY A CA 1
ATOM 506 C C . GLY A 1 70 ? -2.701 5.099 10.385 1.00 98.19 70 GLY A C 1
ATOM 507 O O . GLY A 1 70 ? -2.027 4.197 10.894 1.00 98.19 70 GLY A O 1
ATOM 508 N N . VAL A 1 71 ? -4.001 4.992 10.135 1.00 98.38 71 VAL A N 1
ATOM 509 C CA . VAL A 1 71 ? -4.832 3.832 10.455 1.00 98.38 71 VAL A CA 1
ATOM 510 C C . VAL A 1 71 ? -5.402 3.240 9.172 1.00 98.38 71 VAL A C 1
ATOM 512 O O . VAL A 1 71 ? -5.649 3.945 8.190 1.00 98.38 71 VAL A O 1
ATOM 515 N N . TYR A 1 72 ? -5.595 1.928 9.189 1.00 97.81 72 TYR A N 1
ATOM 516 C CA . TYR A 1 72 ? -6.317 1.206 8.154 1.00 97.81 72 TYR A CA 1
ATOM 517 C C . TYR A 1 72 ? -7.400 0.330 8.780 1.00 97.81 72 TYR A C 1
ATOM 519 O O . TYR A 1 72 ? -7.320 -0.050 9.947 1.00 97.81 72 TYR A O 1
ATOM 527 N N . LEU A 1 73 ? -8.391 -0.021 7.975 1.00 97.12 73 LEU A N 1
ATOM 528 C CA . LEU A 1 73 ? -9.406 -1.014 8.273 1.00 97.12 73 LEU A CA 1
ATOM 529 C C . LEU A 1 73 ? -9.263 -2.148 7.263 1.00 97.12 73 LEU A C 1
ATOM 531 O O . LEU A 1 73 ? -9.358 -1.903 6.061 1.00 97.12 73 LEU A O 1
ATOM 535 N N . ARG A 1 74 ? -9.063 -3.380 7.735 1.00 95.81 74 ARG A N 1
ATOM 536 C CA . ARG A 1 74 ? -9.162 -4.567 6.885 1.00 95.81 74 ARG A CA 1
ATOM 537 C C . ARG A 1 74 ? -10.511 -5.244 7.109 1.00 95.81 74 ARG A C 1
ATOM 539 O O . ARG A 1 74 ? -10.867 -5.537 8.248 1.00 95.81 74 ARG A O 1
ATOM 546 N N . LYS A 1 75 ? -11.243 -5.482 6.023 1.00 94.19 75 LYS A N 1
ATOM 547 C CA . LYS A 1 75 ? -12.485 -6.261 5.996 1.00 94.19 75 LYS A CA 1
ATOM 548 C C . LYS A 1 75 ? -12.377 -7.313 4.904 1.00 94.19 75 LYS A C 1
ATOM 550 O O . 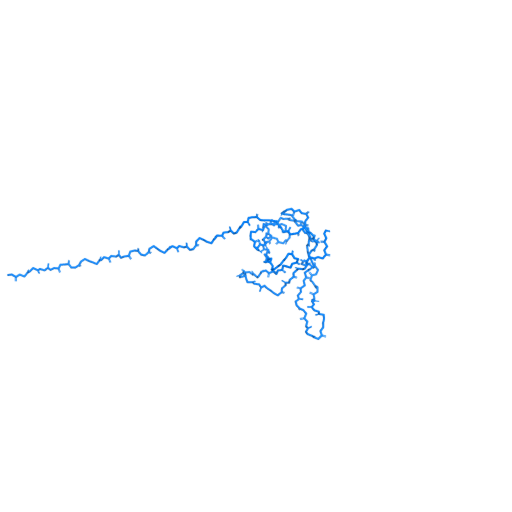LYS A 1 75 ? -12.257 -6.948 3.736 1.00 94.19 75 LYS A O 1
ATOM 555 N N . GLY A 1 76 ? -12.401 -8.587 5.288 1.00 93.44 76 GLY A N 1
ATOM 556 C CA . GLY A 1 76 ? -12.085 -9.694 4.389 1.00 93.44 76 GLY A CA 1
ATOM 557 C C . GLY A 1 76 ? -10.731 -9.488 3.705 1.00 93.44 76 GLY A C 1
ATOM 558 O O . GLY A 1 76 ? -9.706 -9.264 4.359 1.00 93.44 76 GLY A O 1
ATOM 559 N N . ASP A 1 77 ? -10.742 -9.501 2.377 1.00 94.56 77 ASP A N 1
ATOM 560 C CA . ASP A 1 77 ? -9.569 -9.296 1.534 1.00 94.56 77 ASP A CA 1
ATOM 561 C C . ASP A 1 77 ? -9.272 -7.817 1.248 1.00 94.56 77 ASP A C 1
ATOM 563 O O . ASP A 1 77 ? -8.269 -7.525 0.617 1.00 94.56 77 ASP A O 1
ATOM 567 N N . VAL A 1 78 ? -10.073 -6.852 1.707 1.00 96.12 78 VAL A N 1
ATOM 568 C CA . VAL A 1 78 ? -9.838 -5.432 1.400 1.00 96.12 78 VAL A CA 1
ATOM 569 C C . VAL A 1 78 ? -9.240 -4.693 2.589 1.00 96.12 78 VAL A C 1
ATOM 571 O O . VAL A 1 78 ? -9.803 -4.666 3.681 1.00 96.12 78 VAL A O 1
ATOM 574 N N . ILE A 1 79 ? -8.124 -4.008 2.352 1.00 97.25 79 ILE A N 1
ATOM 575 C CA . ILE A 1 79 ? -7.500 -3.045 3.260 1.00 97.25 79 ILE A CA 1
ATOM 576 C C . ILE A 1 79 ? -7.836 -1.636 2.774 1.00 97.25 79 ILE A C 1
ATOM 578 O O . ILE A 1 79 ? -7.436 -1.241 1.682 1.00 97.25 79 ILE A O 1
ATOM 582 N N . ARG A 1 80 ? -8.526 -0.854 3.604 1.00 97.62 80 ARG A N 1
ATOM 583 C CA . ARG A 1 80 ? -8.854 0.556 3.369 1.00 97.62 80 ARG A CA 1
ATOM 584 C C . ARG A 1 80 ? -8.065 1.435 4.323 1.00 97.62 80 ARG A C 1
ATOM 586 O O . ARG A 1 80 ? -8.188 1.298 5.535 1.00 97.62 80 ARG A O 1
ATOM 593 N N . PHE A 1 81 ? -7.308 2.381 3.797 1.00 98.19 81 PHE A N 1
ATOM 594 C CA . PHE A 1 81 ? -6.631 3.388 4.605 1.00 98.19 81 PHE A CA 1
ATOM 595 C C . PHE A 1 81 ? -7.637 4.478 4.989 1.00 98.19 81 PHE A C 1
ATOM 597 O O . PHE A 1 81 ? -8.296 5.055 4.116 1.00 98.19 81 PHE A O 1
ATOM 604 N N . THR A 1 82 ? -7.793 4.717 6.293 1.00 98.00 82 THR A N 1
ATOM 605 C CA . THR A 1 82 ? -8.845 5.581 6.864 1.00 98.00 82 THR A CA 1
ATOM 606 C C . THR A 1 82 ? -8.303 6.862 7.494 1.00 98.00 82 THR A C 1
ATOM 608 O O . THR A 1 82 ? -9.075 7.785 7.741 1.00 98.00 82 THR A O 1
ATOM 611 N N . SER A 1 83 ? -6.991 6.954 7.742 1.00 98.38 83 SER A N 1
ATOM 612 C CA . SER A 1 83 ? -6.339 8.185 8.203 1.00 98.38 83 SER A CA 1
ATOM 613 C C . SER A 1 83 ? -4.868 8.283 7.778 1.00 98.38 83 SER A C 1
ATOM 615 O O . SER A 1 83 ? -4.269 7.323 7.276 1.00 98.38 83 SER A O 1
ATOM 617 N N . GLY A 1 84 ? -4.273 9.457 8.001 1.00 97.81 84 GLY A N 1
ATOM 618 C CA . GLY A 1 84 ? -2.892 9.760 7.626 1.00 97.81 84 GLY A CA 1
ATOM 619 C C . GLY A 1 84 ? -2.721 10.054 6.128 1.00 97.81 84 GLY A C 1
ATOM 620 O O . GLY A 1 84 ? -3.718 10.176 5.412 1.00 97.81 84 GLY A O 1
ATOM 621 N N . PRO A 1 85 ? -1.470 10.134 5.639 1.00 97.88 85 PRO A N 1
ATOM 622 C CA . PRO A 1 85 ? -1.152 10.557 4.268 1.00 97.88 85 PRO A CA 1
ATOM 623 C C . PRO A 1 85 ? -1.781 9.698 3.166 1.00 97.88 85 PRO A C 1
ATOM 625 O O . PRO A 1 85 ? -1.957 10.156 2.045 1.00 97.88 85 PRO A O 1
ATOM 628 N N . ARG A 1 86 ? -2.128 8.445 3.479 1.00 97.31 86 ARG A N 1
ATOM 629 C CA . ARG A 1 86 ? -2.711 7.488 2.528 1.00 97.31 86 ARG A CA 1
ATOM 630 C C . ARG A 1 86 ? -4.223 7.341 2.643 1.00 97.31 86 ARG A C 1
ATOM 632 O O . ARG A 1 8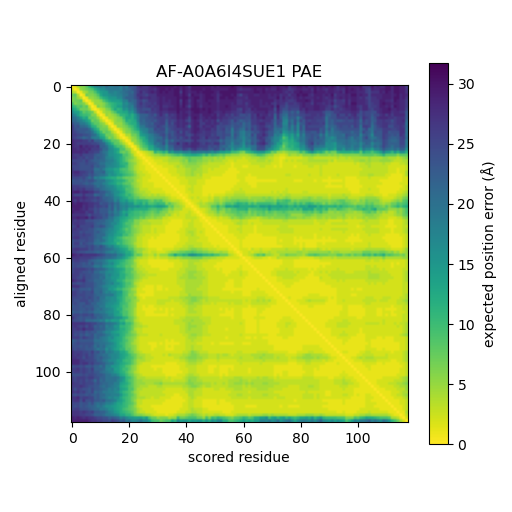6 ? -4.788 6.412 2.068 1.00 97.31 86 ARG A O 1
ATOM 639 N N . SER A 1 87 ? -4.885 8.182 3.435 1.00 98.00 87 SER A N 1
ATOM 640 C CA . SER A 1 87 ? -6.340 8.122 3.575 1.00 98.00 87 SER A CA 1
ATOM 641 C C . SER A 1 87 ? -7.007 8.207 2.201 1.00 98.00 87 SER A C 1
ATOM 643 O O . SER A 1 87 ? -6.654 9.058 1.392 1.00 98.00 87 SER A O 1
ATOM 645 N N . GLY A 1 88 ? -7.946 7.306 1.915 1.00 97.12 88 GLY A N 1
ATOM 646 C CA . GLY A 1 88 ? -8.525 7.191 0.567 1.00 97.12 88 GLY A CA 1
ATOM 647 C C . GLY A 1 88 ? -8.081 5.931 -0.173 1.00 97.12 88 GLY A C 1
ATOM 648 O O . GLY A 1 88 ? -8.882 5.335 -0.891 1.00 97.12 88 GLY A O 1
ATOM 649 N N . GLU A 1 89 ? -6.848 5.479 0.051 1.00 98.25 89 GLU A N 1
ATOM 650 C CA . GLU A 1 89 ? -6.301 4.333 -0.669 1.00 98.25 89 GLU A CA 1
ATOM 651 C C . GLU A 1 89 ? -6.913 3.005 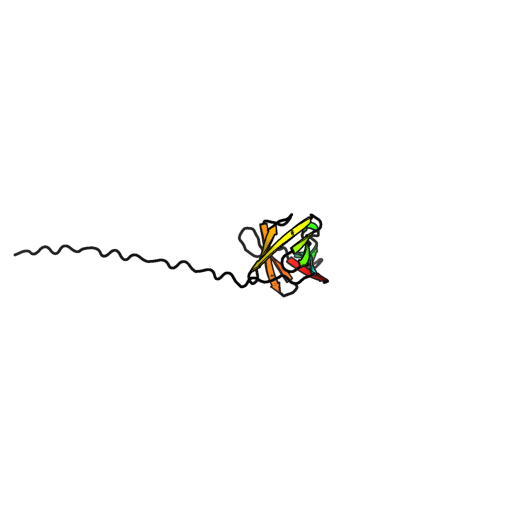-0.210 1.00 98.25 89 GLU A C 1
ATOM 653 O O . GLU A 1 89 ? -7.267 2.820 0.961 1.00 98.25 89 GLU A O 1
ATOM 658 N N . SER A 1 90 ? -7.011 2.060 -1.147 1.00 98.12 90 SER A N 1
ATOM 659 C CA . SER A 1 90 ? -7.510 0.708 -0.894 1.00 98.12 90 SER A CA 1
ATOM 660 C C . SER A 1 90 ? -6.654 -0.332 -1.602 1.00 98.12 90 SER A C 1
ATOM 662 O O . SER A 1 90 ? -6.126 -0.072 -2.680 1.00 98.12 90 SER A O 1
ATOM 664 N N . TYR A 1 91 ? -6.538 -1.515 -1.008 1.00 98.38 91 TYR A N 1
ATOM 665 C CA . TYR A 1 91 ? -5.794 -2.645 -1.555 1.00 98.38 91 TYR A CA 1
ATOM 666 C C . TYR A 1 91 ? -6.594 -3.925 -1.337 1.00 98.38 91 TYR A C 1
ATOM 668 O O . TYR A 1 91 ? -7.164 -4.097 -0.264 1.00 98.38 91 TYR A O 1
ATOM 676 N N . THR A 1 92 ? -6.607 -4.828 -2.315 1.00 97.75 92 THR A N 1
ATOM 677 C CA . THR A 1 92 ? -7.034 -6.218 -2.105 1.00 97.75 92 THR A CA 1
ATOM 678 C C . THR A 1 92 ? -5.829 -7.080 -1.719 1.00 97.75 92 THR A C 1
ATOM 680 O O . THR A 1 92 ? -4.716 -6.895 -2.226 1.00 97.75 92 THR A O 1
ATOM 683 N N . VAL A 1 93 ? -6.044 -7.997 -0.786 1.00 96.94 93 VAL A N 1
ATOM 684 C CA . VAL A 1 93 ? -5.125 -9.026 -0.320 1.00 96.94 93 VAL A CA 1
ATOM 685 C C . VAL A 1 93 ? -5.261 -10.198 -1.280 1.00 96.94 93 VAL A C 1
ATOM 687 O O . VAL A 1 93 ? -6.184 -10.997 -1.188 1.00 96.94 93 VAL A O 1
ATOM 690 N N . VAL A 1 94 ? -4.322 -10.299 -2.214 1.00 96.69 94 VAL A N 1
ATOM 691 C CA . VAL A 1 94 ? -4.295 -11.387 -3.201 1.00 96.69 94 VAL A CA 1
ATOM 692 C C . VAL A 1 94 ? -3.599 -12.626 -2.621 1.00 96.69 94 VAL A C 1
ATOM 694 O O . VAL A 1 94 ? -3.871 -13.751 -3.026 1.00 96.69 94 VAL A O 1
ATOM 697 N N . GLY A 1 95 ? -2.711 -12.427 -1.648 1.00 94.75 95 GLY A N 1
ATOM 698 C CA . GLY A 1 95 ? -2.092 -13.480 -0.851 1.00 94.75 95 GLY A CA 1
ATOM 699 C C . GLY A 1 95 ? -1.453 -12.897 0.406 1.00 94.75 95 GLY A C 1
ATOM 700 O O . GLY A 1 95 ? -1.378 -11.679 0.561 1.00 94.75 95 GLY A O 1
ATOM 701 N N . GLU A 1 96 ? -0.951 -13.754 1.295 1.00 90.62 96 GLU A N 1
ATOM 702 C CA . GLU A 1 96 ? -0.436 -13.344 2.614 1.00 90.62 96 GLU A CA 1
ATOM 703 C C . GLU A 1 96 ? 0.616 -12.222 2.547 1.00 90.62 96 GLU A C 1
ATOM 705 O O . GLU A 1 96 ? 0.621 -11.306 3.369 1.00 90.62 96 GLU A O 1
ATOM 710 N N . ASN A 1 97 ? 1.483 -12.270 1.534 1.00 95.81 97 ASN A N 1
ATOM 711 C CA . ASN A 1 97 ? 2.574 -11.317 1.331 1.00 95.81 97 ASN A CA 1
ATOM 712 C C . ASN A 1 97 ? 2.354 -10.423 0.102 1.00 95.81 97 ASN A C 1
ATOM 714 O O . ASN A 1 97 ? 3.290 -9.759 -0.342 1.00 95.81 97 ASN A O 1
ATOM 718 N N . PHE A 1 98 ? 1.148 -10.421 -0.475 1.00 97.25 98 PHE A N 1
ATOM 719 C CA . PHE A 1 98 ? 0.888 -9.807 -1.771 1.00 97.25 98 PHE A CA 1
ATOM 720 C C . PHE A 1 98 ? -0.409 -9.000 -1.793 1.00 97.25 98 PHE A C 1
ATOM 722 O O . PHE A 1 98 ? -1.512 -9.541 -1.713 1.00 97.25 98 PHE A O 1
ATOM 729 N N . LEU A 1 99 ? -0.260 -7.687 -1.955 1.00 98.25 99 LEU A N 1
ATOM 730 C CA . LEU A 1 99 ? -1.361 -6.740 -2.053 1.00 98.25 99 LEU A CA 1
ATOM 731 C C . LEU A 1 99 ? -1.436 -6.148 -3.456 1.00 98.25 99 LEU A C 1
ATOM 733 O O . LEU A 1 99 ? -0.413 -5.880 -4.091 1.00 98.25 99 LEU A O 1
ATOM 737 N N . ARG A 1 100 ? -2.651 -5.860 -3.912 1.00 98.50 100 ARG A N 1
ATOM 738 C CA . ARG A 1 100 ? -2.901 -5.131 -5.153 1.00 98.50 100 ARG A CA 1
ATOM 739 C C . ARG A 1 100 ? -3.695 -3.873 -4.857 1.00 98.50 100 ARG A C 1
ATOM 741 O O . ARG A 1 100 ? -4.766 -3.961 -4.268 1.00 98.50 100 ARG A O 1
ATOM 748 N N . ALA A 1 101 ? -3.186 -2.711 -5.259 1.00 98.50 101 ALA A N 1
ATOM 749 C CA . ALA A 1 101 ? -3.917 -1.466 -5.055 1.00 98.50 101 ALA A CA 1
ATOM 750 C C . ALA A 1 101 ? -5.187 -1.459 -5.906 1.00 98.50 101 ALA A C 1
ATOM 752 O O . ALA A 1 101 ? -5.169 -1.930 -7.046 1.00 98.50 101 ALA A O 1
ATOM 753 N N . LEU A 1 102 ? -6.260 -0.902 -5.364 1.00 98.50 102 LEU A N 1
ATOM 754 C CA 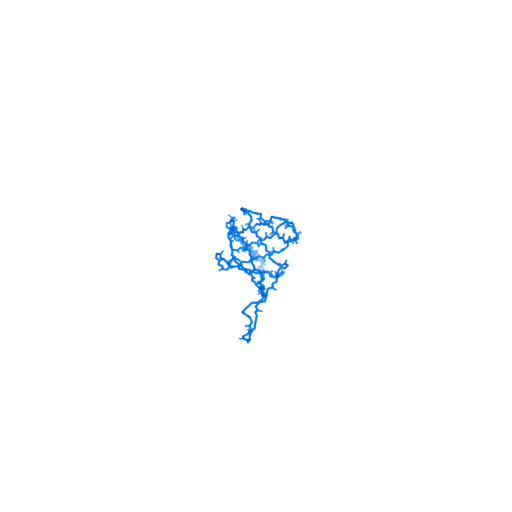. LEU A 1 102 ? -7.524 -0.707 -6.058 1.00 98.50 102 LEU A CA 1
ATOM 755 C C . LEU A 1 102 ? -7.600 0.727 -6.587 1.00 98.50 102 LEU A C 1
ATOM 757 O O . LEU A 1 102 ? -7.186 1.672 -5.914 1.00 98.50 102 LEU A O 1
ATOM 761 N N . GLY A 1 103 ? -8.116 0.875 -7.803 1.00 96.38 103 GLY A N 1
ATOM 762 C CA . GLY A 1 103 ? -8.434 2.167 -8.392 1.00 96.38 103 GLY A CA 1
ATOM 763 C C . GLY A 1 103 ? -9.654 2.825 -7.732 1.00 96.38 103 GLY A C 1
ATOM 764 O O . GLY A 1 103 ? -10.318 2.216 -6.889 1.00 96.38 103 GLY A O 1
ATOM 765 N N . PRO A 1 104 ? -9.987 4.066 -8.128 1.00 93.25 104 PRO A N 1
ATOM 766 C CA . PRO A 1 104 ? -11.170 4.778 -7.632 1.00 93.25 104 PRO A CA 1
ATOM 767 C C . PRO A 1 104 ? -12.493 4.054 -7.924 1.00 93.25 104 PRO A C 1
ATOM 769 O O . PRO A 1 104 ? -13.469 4.235 -7.206 1.00 93.25 104 PRO A O 1
ATOM 772 N N . ASP A 1 105 ? -12.513 3.221 -8.964 1.00 92.88 105 ASP A N 1
ATOM 773 C CA . ASP A 1 105 ? -13.634 2.371 -9.363 1.00 92.88 105 ASP A CA 1
ATOM 774 C C . ASP A 1 105 ? -13.697 1.041 -8.587 1.00 92.88 105 ASP A C 1
ATOM 776 O O . ASP A 1 105 ? -14.540 0.192 -8.873 1.00 92.88 105 ASP A O 1
ATOM 780 N N . GLY A 1 106 ? -12.792 0.838 -7.623 1.00 93.62 106 GLY A N 1
ATOM 781 C CA . GLY A 1 106 ? -12.681 -0.386 -6.835 1.00 93.62 106 GLY A CA 1
ATOM 782 C C . GLY A 1 106 ? -12.034 -1.556 -7.577 1.00 93.62 106 GLY A C 1
ATOM 783 O O . GLY A 1 106 ? -11.927 -2.638 -7.002 1.00 93.62 106 GLY A O 1
ATOM 784 N N . LYS A 1 107 ? -11.580 -1.376 -8.824 1.00 96.12 107 LYS A N 1
ATOM 785 C CA . LYS A 1 107 ? -10.955 -2.454 -9.601 1.00 96.12 107 LYS A CA 1
ATOM 786 C C . LYS A 1 107 ? -9.457 -2.562 -9.316 1.00 96.12 107 LYS A C 1
ATOM 788 O O . LYS A 1 107 ? -8.821 -1.558 -8.994 1.00 96.12 107 LYS A O 1
ATOM 793 N N . PRO A 1 108 ? -8.852 -3.754 -9.470 1.00 97.25 108 PRO A N 1
ATOM 794 C CA . PRO A 1 108 ? -7.407 -3.915 -9.369 1.00 97.25 108 PRO A CA 1
ATOM 795 C C . PRO A 1 108 ? -6.658 -2.977 -10.321 1.00 97.25 108 PRO A C 1
ATOM 797 O O . PRO A 1 108 ? -6.845 -3.008 -11.536 1.00 97.25 108 PRO A O 1
ATOM 800 N N . SER A 1 109 ? -5.783 -2.152 -9.759 1.00 97.50 109 SER A N 1
ATOM 801 C CA . SER A 1 109 ? -4.857 -1.317 -10.519 1.00 97.50 109 SER A CA 1
ATOM 802 C C . SER A 1 109 ? -3.604 -2.109 -10.907 1.00 97.50 109 SER A C 1
ATOM 804 O O . SER A 1 109 ? -3.459 -3.291 -10.599 1.00 97.50 109 SER A O 1
ATOM 806 N N . ARG A 1 110 ? -2.643 -1.451 -11.560 1.00 96.75 110 ARG A N 1
ATOM 807 C CA . ARG A 1 110 ? -1.353 -2.076 -11.879 1.00 96.75 110 ARG A CA 1
ATOM 808 C C . ARG A 1 110 ? -0.412 -2.160 -10.672 1.00 96.75 110 ARG A C 1
ATOM 810 O O . ARG A 1 110 ? 0.385 -3.095 -10.616 1.00 96.75 110 ARG A O 1
ATOM 817 N N . LEU A 1 111 ? -0.523 -1.254 -9.700 1.00 98.44 111 LEU A N 1
ATOM 818 C CA . LEU A 1 111 ? 0.381 -1.187 -8.548 1.00 98.44 111 LEU A CA 1
ATOM 819 C C . LEU A 1 111 ? 0.181 -2.395 -7.625 1.00 98.44 111 LEU A C 1
ATOM 821 O O . LEU A 1 111 ? -0.934 -2.656 -7.166 1.00 98.44 111 LEU A O 1
ATOM 825 N N . ARG A 1 112 ? 1.265 -3.112 -7.323 1.00 98.00 112 ARG A N 1
ATOM 826 C CA . ARG A 1 112 ? 1.291 -4.189 -6.324 1.00 98.00 112 ARG A CA 1
ATOM 827 C C . ARG A 1 112 ? 2.239 -3.855 -5.189 1.00 98.00 112 ARG A C 1
ATOM 829 O O . ARG A 1 112 ? 3.196 -3.127 -5.404 1.00 98.00 112 ARG A O 1
ATOM 836 N N . CYS A 1 113 ? 2.004 -4.418 -4.013 1.00 98.38 113 CYS A N 1
ATOM 837 C CA . CYS A 1 113 ? 2.899 -4.280 -2.874 1.00 98.38 113 CYS A CA 1
ATOM 838 C C . CYS A 1 113 ? 3.218 -5.651 -2.291 1.00 98.38 113 CYS A C 1
ATOM 840 O O . CYS A 1 113 ? 2.316 -6.435 -1.994 1.00 98.38 113 CYS A O 1
ATOM 842 N N . ILE A 1 114 ? 4.508 -5.931 -2.144 1.00 97.62 114 ILE A N 1
ATOM 843 C CA . ILE A 1 114 ? 5.029 -7.216 -1.684 1.00 97.62 114 ILE A CA 1
ATOM 844 C C . ILE A 1 114 ? 5.598 -7.021 -0.286 1.00 97.62 114 ILE A C 1
ATOM 846 O O . ILE A 1 114 ? 6.350 -6.076 -0.044 1.00 97.62 114 ILE A O 1
ATOM 850 N N . ARG A 1 115 ? 5.249 -7.907 0.644 1.00 97.44 115 ARG A N 1
ATOM 851 C CA . ARG A 1 115 ? 5.800 -7.881 1.997 1.00 97.44 115 ARG A CA 1
ATOM 852 C C . ARG A 1 115 ? 7.241 -8.400 1.987 1.00 97.44 115 ARG A C 1
ATOM 854 O O . ARG A 1 115 ? 7.482 -9.524 1.564 1.00 97.44 115 ARG A O 1
ATOM 861 N N . THR A 1 116 ? 8.191 -7.594 2.459 1.00 94.06 116 THR A N 1
ATOM 862 C CA . THR A 1 116 ? 9.640 -7.871 2.369 1.00 94.06 116 THR A CA 1
ATOM 863 C C . THR A 1 116 ? 10.329 -8.117 3.713 1.00 94.06 116 THR A C 1
ATOM 865 O O . THR A 1 116 ? 11.502 -8.469 3.741 1.00 94.06 116 THR A O 1
ATOM 868 N N . GLY A 1 117 ? 9.634 -7.960 4.841 1.00 83.25 117 GLY A N 1
ATOM 869 C CA . GLY A 1 117 ? 10.206 -8.225 6.164 1.00 83.25 117 GLY A CA 1
ATOM 870 C C . GLY A 1 117 ? 9.209 -7.997 7.293 1.00 83.25 117 GLY A C 1
ATOM 871 O O . GLY A 1 117 ? 8.163 -7.386 7.067 1.00 83.25 117 GLY A O 1
ATOM 872 N N . ASN A 1 118 ? 9.529 -8.484 8.498 1.00 64.56 118 ASN A N 1
ATOM 873 C CA . ASN A 1 118 ? 8.686 -8.351 9.696 1.00 64.56 118 ASN A CA 1
ATOM 874 C C . ASN A 1 118 ? 9.008 -7.097 10.514 1.00 64.56 118 ASN A C 1
ATOM 876 O O . ASN A 1 118 ? 10.149 -6.579 10.454 1.00 64.56 118 ASN A O 1
#

Radius of gyration: 24.15 Å; Cα contacts (8 Å, |Δi|>4): 231; chains: 1; bounding box: 94×24×36 Å

Secondary structure (DSSP, 8-state):
------PPP--------------PPEE-PPSEEEEEEEE--TTS-SEEE-GGG-EEEEETTEEEETTEEEEEEEETTEEEE-SSTTTT-EEEEEETTEEEEE-TTSSEEEEEEEEEE-

Foldseek 3Di:
DDDDDDDDDDDDDDDPDDDPPPFADWWFADFAKWWKFFQDDPVDDRTHTDQQPIWGRPDRFKIAHPQGIAGWIDTPQKIATCDDPCHPWMWGPPDNQKIFTADPVRHGDRMMIGGDGD

Organism: NCBI:txid1737568

Sequence (118 aa):
MRRSVRTIPAIIAVLAAAPLSAAGPVETAMRGSYSCEMPGTAAGAAGIRVPEKDFRIRSASRYKSEQGNGVYLRKGDVIRFTSGPRSGESYTVVGENFLRALGPDGKPSRLRCIRTGN

Mean predicted aligned error: 9.22 Å